Protein AF-A0A9E2K8E3-F1 (afdb_monomer_lite)

Structure (mmCIF, N/CA/C/O backbone):
data_AF-A0A9E2K8E3-F1
#
_entry.id   AF-A0A9E2K8E3-F1
#
loop_
_atom_site.group_PDB
_atom_site.id
_atom_site.type_symbol
_atom_site.label_atom_id
_atom_site.label_alt_id
_atom_site.label_comp_id
_atom_site.label_asym_id
_atom_site.label_entity_id
_atom_site.label_seq_id
_atom_site.pdbx_PDB_ins_code
_atom_site.Cartn_x
_atom_site.Cartn_y
_atom_site.Cartn_z
_atom_site.occupancy
_atom_site.B_iso_or_equiv
_atom_site.auth_seq_id
_atom_site.auth_comp_id
_atom_site.auth_asym_id
_atom_site.auth_atom_id
_atom_site.pdbx_PDB_model_num
ATOM 1 N N . ALA A 1 1 ? 5.351 -7.779 13.368 1.00 58.75 1 ALA A N 1
ATOM 2 C CA . ALA A 1 1 ? 4.300 -7.797 12.334 1.00 58.75 1 ALA A CA 1
ATOM 3 C C . ALA A 1 1 ? 4.742 -6.877 11.207 1.00 58.75 1 ALA A C 1
ATOM 5 O O . ALA A 1 1 ? 5.259 -5.808 11.509 1.00 58.75 1 ALA A O 1
ATOM 6 N N . THR A 1 2 ? 4.613 -7.299 9.951 1.00 63.91 2 THR A N 1
ATOM 7 C CA . THR A 1 2 ? 4.912 -6.446 8.791 1.00 63.91 2 THR A CA 1
ATOM 8 C C . THR A 1 2 ? 3.734 -5.498 8.589 1.00 63.91 2 THR A C 1
ATOM 10 O O . THR A 1 2 ? 2.617 -5.967 8.396 1.00 63.91 2 THR A O 1
ATOM 13 N N . SER A 1 3 ? 3.959 -4.187 8.706 1.00 73.06 3 SER A N 1
ATOM 14 C CA . SER A 1 3 ? 2.880 -3.185 8.657 1.00 73.06 3 SER A CA 1
ATOM 15 C C . SER A 1 3 ? 2.583 -2.689 7.242 1.00 73.06 3 SER A C 1
ATOM 17 O O . SER A 1 3 ? 1.562 -2.036 7.038 1.00 73.06 3 SER A O 1
ATOM 19 N N . ALA A 1 4 ? 3.478 -2.951 6.289 1.00 79.00 4 ALA A N 1
ATOM 20 C CA . ALA A 1 4 ? 3.360 -2.505 4.909 1.00 79.00 4 ALA A CA 1
ATOM 21 C C . ALA A 1 4 ? 4.010 -3.508 3.948 1.00 79.00 4 ALA A C 1
ATOM 23 O O . ALA A 1 4 ? 5.066 -4.071 4.244 1.00 79.00 4 ALA A O 1
ATOM 24 N N . GLY A 1 5 ? 3.386 -3.700 2.785 1.00 81.62 5 GLY A N 1
ATOM 25 C CA . GLY A 1 5 ? 4.055 -4.258 1.611 1.00 81.62 5 GLY A CA 1
ATOM 26 C C . GLY A 1 5 ? 4.795 -3.156 0.851 1.00 81.62 5 GLY A C 1
ATOM 27 O O . GLY A 1 5 ? 4.377 -1.999 0.885 1.00 81.62 5 GLY A O 1
ATOM 28 N N . THR A 1 6 ? 5.879 -3.504 0.161 1.00 85.44 6 THR A N 1
ATOM 29 C CA . THR A 1 6 ? 6.619 -2.579 -0.709 1.00 85.44 6 THR A CA 1
ATOM 30 C C . THR A 1 6 ? 6.365 -2.910 -2.179 1.00 85.44 6 THR A C 1
ATOM 32 O O . THR A 1 6 ? 6.184 -4.070 -2.546 1.00 85.44 6 THR A O 1
ATOM 35 N N . MET A 1 7 ? 6.342 -1.882 -3.027 1.00 85.50 7 MET A N 1
ATOM 36 C CA . MET A 1 7 ? 6.364 -2.014 -4.485 1.00 85.50 7 MET A CA 1
ATOM 37 C C . MET A 1 7 ? 7.533 -1.182 -4.999 1.00 85.50 7 MET A C 1
ATOM 39 O O . MET A 1 7 ? 7.666 -0.017 -4.625 1.00 85.50 7 MET A O 1
ATOM 43 N N . ASP A 1 8 ? 8.396 -1.777 -5.818 1.00 84.31 8 ASP A N 1
ATOM 44 C CA . ASP A 1 8 ? 9.466 -1.033 -6.478 1.00 84.31 8 ASP A CA 1
ATOM 45 C C . ASP A 1 8 ? 8.938 -0.262 -7.702 1.00 84.31 8 ASP A C 1
ATOM 47 O O . ASP A 1 8 ? 7.790 -0.416 -8.124 1.00 84.31 8 ASP A O 1
ATOM 51 N N . ALA A 1 9 ? 9.785 0.583 -8.292 1.00 79.88 9 ALA A N 1
ATOM 52 C CA . ALA A 1 9 ? 9.401 1.389 -9.450 1.00 79.88 9 ALA A CA 1
ATOM 53 C C . ALA A 1 9 ? 9.001 0.547 -10.677 1.00 79.88 9 ALA A C 1
ATOM 55 O O . ALA A 1 9 ? 8.232 1.023 -11.507 1.00 79.88 9 ALA A O 1
ATOM 56 N N . ALA A 1 10 ? 9.502 -0.687 -10.804 1.00 81.19 10 ALA A N 1
ATOM 57 C CA . ALA A 1 10 ? 9.141 -1.578 -11.904 1.00 81.19 10 ALA A CA 1
ATOM 58 C C . ALA A 1 10 ? 7.767 -2.234 -11.683 1.00 81.19 10 ALA A C 1
ATOM 60 O O . ALA A 1 10 ? 7.067 -2.539 -12.649 1.00 81.19 10 ALA A O 1
ATOM 61 N N . ALA A 1 11 ? 7.362 -2.419 -10.427 1.00 80.12 11 ALA A N 1
ATOM 62 C CA . ALA A 1 11 ? 6.052 -2.934 -10.052 1.00 80.12 11 ALA A CA 1
ATOM 63 C C . ALA A 1 11 ? 4.928 -1.896 -10.229 1.00 80.12 11 ALA A C 1
ATOM 65 O O . ALA A 1 11 ? 3.765 -2.276 -10.367 1.00 80.12 11 ALA A O 1
ATOM 66 N N . VAL A 1 12 ? 5.242 -0.597 -10.260 1.00 79.50 12 VAL A N 1
ATOM 67 C CA . VAL A 1 12 ? 4.252 0.485 -10.387 1.00 79.50 12 VAL A CA 1
ATOM 68 C C . VAL A 1 12 ? 4.067 0.889 -11.854 1.00 79.50 12 VAL A C 1
ATOM 70 O O . VAL A 1 12 ? 4.764 1.756 -12.377 1.00 79.50 12 VAL A O 1
ATOM 73 N N . ALA A 1 13 ? 3.082 0.286 -12.520 1.00 83.56 13 ALA A N 1
ATOM 74 C CA . ALA A 1 13 ? 2.615 0.671 -13.850 1.00 83.56 13 ALA A CA 1
ATOM 75 C C . ALA A 1 13 ? 1.193 1.261 -13.770 1.00 83.56 13 ALA A C 1
ATOM 77 O O . ALA A 1 13 ? 0.471 0.981 -12.809 1.00 83.56 13 ALA A O 1
ATOM 78 N N . PRO A 1 14 ? 0.738 2.030 -14.783 1.00 83.50 14 PRO A N 1
ATOM 79 C CA . PRO A 1 14 ? -0.576 2.685 -14.757 1.00 83.50 14 PRO A CA 1
ATOM 80 C C . PRO A 1 14 ? -1.774 1.761 -14.476 1.00 83.50 14 PRO A C 1
ATOM 82 O O . PRO A 1 14 ? -2.813 2.238 -14.034 1.00 83.50 14 PRO A O 1
ATOM 85 N N . SER A 1 15 ? -1.645 0.455 -14.728 1.00 88.00 15 SER A N 1
ATOM 86 C CA . SER A 1 15 ? -2.694 -0.547 -14.509 1.00 88.00 15 SER A CA 1
ATOM 87 C C . SER A 1 15 ? -2.238 -1.742 -13.661 1.00 88.00 15 SER A C 1
ATOM 89 O O . SER A 1 15 ? -2.782 -2.836 -13.817 1.00 88.00 15 SER A O 1
ATOM 91 N N . THR A 1 16 ? -1.227 -1.585 -12.797 1.00 85.44 16 THR A N 1
ATOM 92 C CA . THR A 1 16 ? -0.833 -2.668 -11.881 1.00 85.44 16 THR A CA 1
ATOM 93 C C . THR A 1 16 ? -1.971 -2.977 -10.912 1.00 85.44 16 THR A C 1
ATOM 95 O O . THR A 1 16 ? -2.479 -2.095 -10.224 1.00 85.44 16 THR A O 1
ATOM 98 N N . THR A 1 17 ? -2.323 -4.256 -10.804 1.00 85.69 17 THR A N 1
ATOM 99 C CA . THR A 1 17 ? -3.220 -4.766 -9.765 1.00 85.69 17 THR A CA 1
ATOM 100 C C 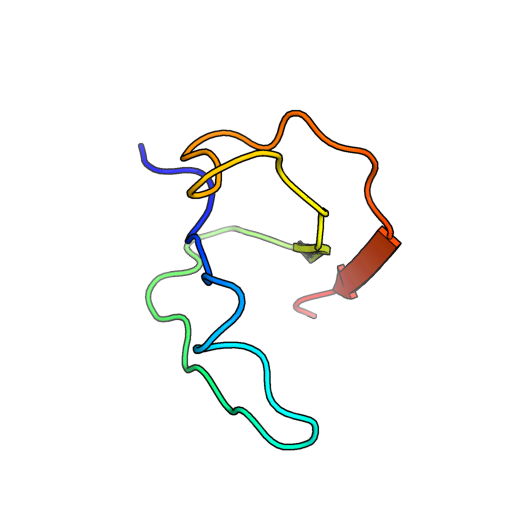. THR A 1 17 ? -2.444 -5.6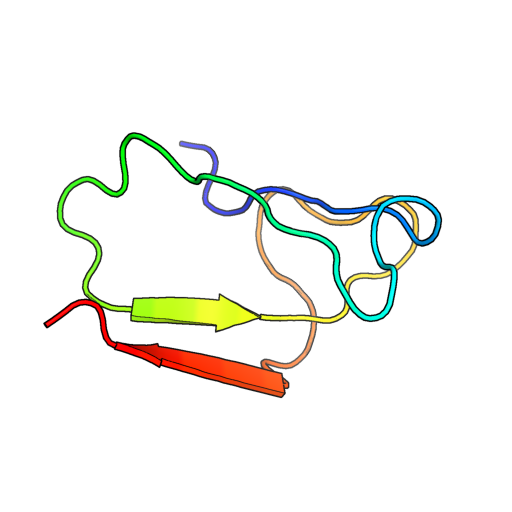62 -8.810 1.00 85.69 17 THR A C 1
ATOM 102 O O . THR A 1 17 ? -1.765 -6.587 -9.254 1.00 85.69 17 THR A O 1
ATOM 105 N N . ALA A 1 18 ? -2.585 -5.429 -7.508 1.00 84.00 18 ALA A N 1
ATOM 106 C CA . ALA A 1 18 ? -2.071 -6.305 -6.462 1.00 84.00 18 ALA A CA 1
ATOM 107 C C . ALA A 1 18 ? -3.225 -6.741 -5.554 1.00 84.00 18 ALA A C 1
ATOM 109 O O . ALA A 1 18 ? -4.097 -5.938 -5.222 1.00 84.00 18 ALA A O 1
ATOM 110 N N . VAL A 1 19 ? -3.223 -8.009 -5.149 1.00 85.62 19 VAL A N 1
ATOM 111 C CA . VAL A 1 19 ? -4.169 -8.536 -4.161 1.00 85.62 19 VAL A CA 1
ATOM 112 C C . VAL A 1 19 ? -3.454 -8.593 -2.820 1.00 85.62 19 VAL A C 1
ATOM 114 O O . VAL A 1 19 ? -2.451 -9.291 -2.687 1.00 85.62 19 VAL A O 1
ATOM 117 N N . LEU A 1 20 ? -3.970 -7.859 -1.835 1.00 83.94 20 LEU A N 1
ATOM 118 C CA . LEU A 1 20 ? -3.461 -7.892 -0.470 1.00 83.94 20 LEU A CA 1
ATOM 119 C C . LEU A 1 20 ? -4.367 -8.796 0.371 1.00 83.94 20 LEU A C 1
ATOM 121 O O . LEU A 1 20 ? -5.484 -8.417 0.723 1.00 83.94 20 LEU A O 1
ATOM 125 N N . ALA A 1 21 ? -3.897 -10.015 0.627 1.00 81.25 21 ALA A N 1
ATOM 126 C CA . ALA A 1 21 ? -4.554 -10.944 1.538 1.00 81.25 21 ALA A CA 1
ATOM 127 C C . ALA A 1 21 ? -4.267 -10.562 3.003 1.00 81.25 21 ALA A C 1
ATOM 129 O O . ALA A 1 21 ? -3.320 -9.830 3.287 1.00 81.25 21 ALA A O 1
ATOM 130 N N . ASP A 1 22 ? -5.082 -11.075 3.925 1.00 82.56 22 ASP A N 1
ATOM 131 C CA . ASP A 1 22 ? -4.830 -11.023 5.371 1.00 82.56 22 ASP A CA 1
ATOM 132 C C . ASP A 1 22 ? -4.745 -9.610 5.985 1.00 82.56 22 ASP A C 1
ATOM 134 O O . ASP A 1 22 ? -3.873 -9.309 6.799 1.00 82.56 22 ASP A O 1
ATOM 138 N N . LEU A 1 23 ? -5.714 -8.743 5.668 1.00 85.19 23 LEU A N 1
ATOM 139 C CA . LEU A 1 23 ? -5.817 -7.388 6.243 1.00 85.19 23 LEU A CA 1
ATOM 140 C C . LEU A 1 23 ? -6.179 -7.361 7.742 1.00 85.19 23 LEU A C 1
ATOM 142 O O . LEU A 1 23 ? -6.150 -6.298 8.366 1.00 85.19 23 LEU A O 1
ATOM 146 N N . GLY A 1 24 ? -6.501 -8.512 8.340 1.00 85.44 24 GLY A N 1
ATOM 147 C CA . GLY A 1 24 ? -6.875 -8.628 9.748 1.00 85.44 24 GLY A CA 1
ATOM 148 C C . GLY A 1 24 ? -8.015 -7.677 10.123 1.00 85.44 24 GLY A C 1
ATOM 149 O O . GLY A 1 24 ? -9.013 -7.587 9.417 1.00 85.44 24 GLY A O 1
ATOM 150 N N . ASN A 1 25 ? -7.839 -6.938 11.220 1.00 87.31 25 ASN A N 1
ATOM 151 C CA . ASN A 1 25 ? -8.800 -5.934 11.697 1.00 87.31 25 ASN A CA 1
ATOM 152 C C . ASN A 1 25 ? -8.498 -4.518 11.163 1.00 87.31 25 ASN A C 1
ATOM 154 O O . ASN A 1 25 ? -8.868 -3.529 11.799 1.00 87.31 25 ASN A O 1
ATOM 158 N N . SER A 1 26 ? -7.755 -4.396 10.059 1.00 88.69 26 SER A N 1
ATOM 159 C CA . SER A 1 26 ? -7.418 -3.088 9.489 1.00 88.69 26 SER A CA 1
ATOM 160 C C . SER A 1 26 ? -8.662 -2.405 8.933 1.00 88.69 26 SER A C 1
ATOM 162 O O . SER A 1 26 ? -9.489 -3.035 8.286 1.00 88.69 26 SER A O 1
ATOM 164 N N . THR A 1 27 ? -8.765 -1.093 9.130 1.00 92.25 27 THR A N 1
ATOM 165 C CA . THR A 1 27 ? -9.914 -0.291 8.675 1.00 92.25 27 THR A CA 1
ATOM 166 C C . THR A 1 27 ? -9.590 0.593 7.473 1.00 92.25 27 THR A C 1
ATOM 168 O O . THR A 1 27 ? -10.475 1.244 6.915 1.00 92.25 27 THR A O 1
ATOM 171 N N . THR A 1 28 ? -8.314 0.703 7.094 1.00 92.56 28 THR A N 1
ATOM 172 C CA . THR A 1 28 ? -7.844 1.643 6.069 1.00 92.56 28 THR A CA 1
ATOM 173 C C . THR A 1 28 ? -6.524 1.175 5.466 1.00 92.56 28 THR A C 1
ATOM 175 O O . THR A 1 28 ? -5.633 0.738 6.194 1.00 92.56 28 THR A O 1
ATOM 178 N N . LEU A 1 29 ? -6.378 1.326 4.150 1.00 91.88 29 LEU A N 1
ATOM 179 C CA . LEU A 1 29 ? -5.098 1.239 3.448 1.00 91.88 29 LEU A CA 1
ATOM 180 C C . LEU A 1 29 ? -4.522 2.641 3.260 1.00 91.88 29 LEU A C 1
ATOM 182 O O . LEU A 1 29 ? -5.238 3.558 2.864 1.00 91.88 29 LEU A O 1
ATOM 186 N N . ARG A 1 30 ? -3.226 2.800 3.523 1.00 92.81 30 ARG A N 1
ATOM 187 C CA . ARG A 1 30 ? -2.484 4.046 3.304 1.00 92.81 30 ARG A CA 1
ATOM 188 C C . ARG A 1 30 ? -1.389 3.813 2.283 1.00 92.81 30 ARG A C 1
ATOM 190 O O . ARG A 1 30 ? -0.722 2.783 2.326 1.00 92.81 30 ARG A O 1
ATOM 197 N N . PHE A 1 31 ? -1.183 4.795 1.418 1.00 91.12 31 PHE A N 1
ATOM 198 C CA . PHE A 1 31 ? -0.147 4.759 0.394 1.00 91.12 31 PHE A CA 1
ATOM 199 C C . PHE A 1 31 ? 0.885 5.843 0.690 1.00 91.12 31 PHE A C 1
ATOM 201 O O . PHE A 1 31 ? 0.524 7.007 0.878 1.00 91.12 31 PHE A O 1
ATOM 208 N N . THR A 1 32 ? 2.159 5.464 0.735 1.00 92.00 32 THR A N 1
ATOM 209 C CA . THR A 1 32 ? 3.298 6.371 0.918 1.00 92.00 32 THR A CA 1
ATOM 210 C C . THR A 1 32 ? 4.300 6.189 -0.217 1.00 92.00 32 THR A C 1
ATOM 212 O O . THR A 1 32 ? 4.350 5.140 -0.861 1.00 92.00 32 THR A O 1
ATOM 215 N N . VAL A 1 33 ? 5.106 7.222 -0.469 1.00 90.12 33 VAL A N 1
ATOM 216 C CA . VAL A 1 33 ? 6.311 7.102 -1.299 1.00 90.12 33 VAL A CA 1
ATOM 217 C C . VAL A 1 33 ? 7.493 6.930 -0.361 1.00 90.12 33 VAL A C 1
ATOM 219 O O . VAL A 1 33 ? 7.828 7.838 0.399 1.00 90.12 33 VAL A O 1
ATOM 222 N N . GLU A 1 34 ? 8.107 5.756 -0.404 1.00 89.88 34 GLU A N 1
ATOM 223 C CA . GLU A 1 34 ? 9.260 5.415 0.422 1.00 89.88 34 GLU A CA 1
ATOM 224 C C . GLU A 1 34 ? 10.559 5.520 -0.402 1.00 89.88 34 GLU A C 1
ATOM 226 O O . GLU A 1 34 ? 10.561 5.205 -1.594 1.00 89.88 34 GLU A O 1
ATOM 231 N N . PRO A 1 35 ? 11.680 5.949 0.199 1.00 84.00 35 PRO A N 1
ATOM 232 C CA . PRO A 1 35 ? 12.969 5.994 -0.484 1.00 84.00 35 PRO A CA 1
ATOM 233 C C . PRO A 1 35 ? 13.550 4.588 -0.731 1.00 84.00 35 PRO A C 1
ATOM 235 O O . PRO A 1 35 ? 13.284 3.638 0.006 1.00 84.00 35 PRO A O 1
ATOM 238 N N . GLY A 1 36 ? 14.415 4.458 -1.743 1.00 84.12 36 GLY A N 1
ATOM 239 C CA . GLY A 1 36 ? 15.146 3.216 -2.022 1.00 84.12 36 GLY A CA 1
ATOM 240 C C . GLY A 1 36 ? 14.234 2.054 -2.437 1.00 84.12 36 GLY A C 1
ATOM 241 O O . GLY A 1 36 ? 13.459 2.181 -3.378 1.00 84.12 36 GLY A O 1
ATOM 242 N N . SER A 1 37 ? 14.351 0.912 -1.752 1.00 80.56 37 SER A N 1
ATOM 243 C CA . SER A 1 37 ? 13.555 -0.307 -1.993 1.00 80.56 37 SER A CA 1
ATOM 244 C C . SER A 1 37 ? 12.223 -0.347 -1.226 1.00 80.56 37 SER A C 1
ATOM 246 O O . SER A 1 37 ? 11.579 -1.395 -1.152 1.00 80.56 37 SER A O 1
ATOM 248 N N . GLY A 1 38 ? 11.831 0.765 -0.607 1.00 82.31 38 GLY A N 1
ATOM 249 C CA . GLY A 1 38 ? 10.687 0.834 0.292 1.00 82.31 38 GLY A CA 1
ATOM 250 C C . GLY A 1 38 ? 11.016 0.482 1.743 1.00 82.31 38 GLY A C 1
ATOM 251 O O . GLY A 1 38 ? 12.162 0.198 2.091 1.00 82.31 38 GLY A O 1
ATOM 252 N N . SER A 1 39 ? 9.993 0.501 2.599 1.00 81.94 39 SER A N 1
ATOM 253 C CA . SER A 1 39 ? 10.113 0.197 4.026 1.00 81.94 39 SER A CA 1
ATOM 254 C C . SER A 1 39 ? 8.996 -0.735 4.497 1.00 81.94 39 SER A C 1
ATOM 256 O O . SER A 1 39 ? 7.843 -0.592 4.097 1.00 81.94 39 SER A O 1
ATOM 258 N N . THR A 1 40 ? 9.315 -1.666 5.402 1.00 82.00 40 THR A N 1
ATOM 259 C CA . THR A 1 40 ? 8.324 -2.535 6.074 1.00 82.00 40 THR A CA 1
ATOM 260 C C . THR A 1 40 ? 7.463 -1.784 7.097 1.00 82.00 40 THR A C 1
ATOM 262 O O . THR A 1 40 ? 6.472 -2.325 7.598 1.00 82.00 40 THR A O 1
ATOM 265 N N . THR A 1 41 ? 7.860 -0.550 7.412 1.00 83.25 41 THR A N 1
ATOM 266 C CA . THR A 1 41 ? 7.152 0.403 8.268 1.00 83.25 41 THR A CA 1
ATOM 267 C C . THR A 1 41 ? 7.144 1.755 7.553 1.00 83.25 41 THR A C 1
ATOM 269 O O . THR A 1 41 ? 8.229 2.287 7.323 1.00 83.25 41 THR A O 1
ATOM 272 N N . PRO A 1 42 ? 5.986 2.329 7.196 1.00 84.06 42 PRO A N 1
ATOM 273 C CA . PRO A 1 42 ? 5.940 3.571 6.425 1.00 84.06 42 PRO A CA 1
ATOM 274 C C . PRO A 1 42 ? 6.719 4.705 7.110 1.00 84.06 42 PRO A C 1
ATOM 276 O O . PRO A 1 42 ? 6.522 4.952 8.302 1.00 84.06 42 PRO A O 1
ATOM 279 N N . THR A 1 43 ? 7.602 5.377 6.372 1.00 89.81 43 THR A N 1
ATOM 280 C CA . THR A 1 43 ? 8.383 6.537 6.845 1.00 89.81 43 THR A CA 1
ATOM 281 C C . THR A 1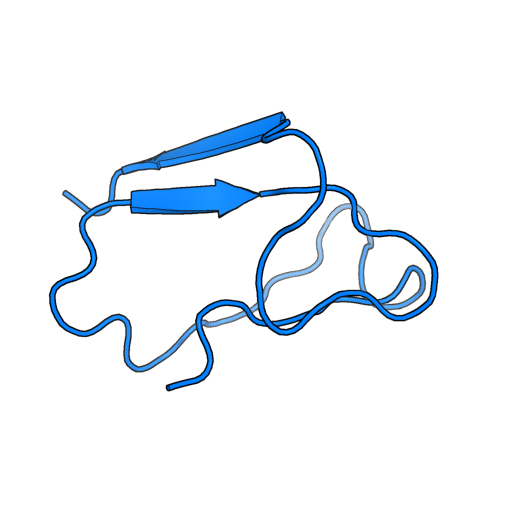 43 ? 8.085 7.807 6.051 1.00 89.81 43 THR A C 1
ATOM 283 O O . THR A 1 43 ? 8.344 8.911 6.533 1.00 89.81 43 THR A O 1
ATOM 286 N N . GLY A 1 44 ? 7.530 7.659 4.848 1.00 87.50 44 GLY A N 1
ATOM 287 C CA . GLY A 1 44 ? 7.157 8.754 3.970 1.00 87.50 44 GLY A CA 1
ATOM 288 C C . GLY A 1 44 ? 5.816 9.395 4.325 1.00 87.50 44 GLY A C 1
ATOM 289 O O . GLY A 1 44 ? 5.054 8.935 5.178 1.00 87.50 44 GLY A O 1
ATOM 290 N N . GLN A 1 45 ? 5.507 10.477 3.615 1.00 92.44 45 GLN A N 1
ATOM 291 C CA . GLN A 1 45 ? 4.205 11.129 3.698 1.00 92.44 45 GL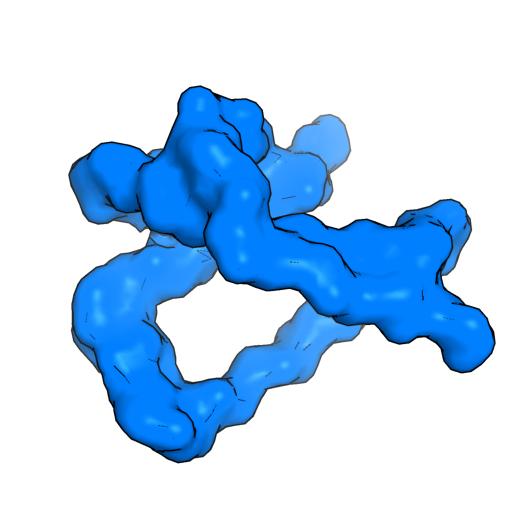N A CA 1
ATOM 292 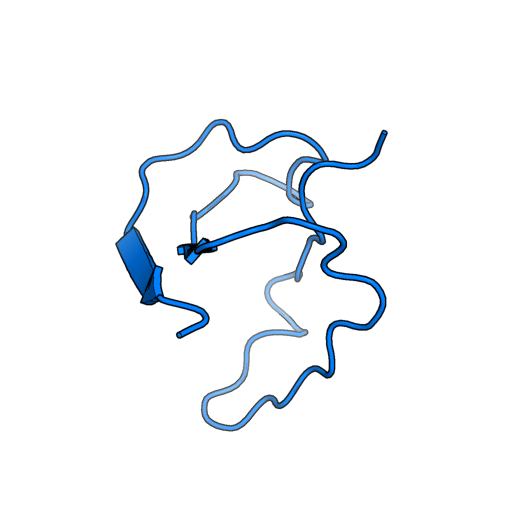C C . GLN A 1 45 ? 3.118 10.252 3.063 1.00 92.44 45 GLN A C 1
ATOM 294 O O . GLN A 1 45 ? 3.311 9.680 1.989 1.00 92.44 45 GLN A O 1
ATOM 299 N N . VAL A 1 46 ? 1.950 10.200 3.708 1.00 93.44 46 VAL A N 1
ATOM 300 C CA . VAL A 1 46 ? 0.748 9.568 3.150 1.00 93.44 46 VAL A CA 1
ATOM 301 C C . VAL A 1 46 ? 0.211 10.424 2.006 1.00 93.44 46 VAL A C 1
ATOM 303 O O . VAL A 1 46 ? -0.082 11.604 2.196 1.00 93.44 46 VAL A O 1
ATOM 306 N N . ILE A 1 47 ? 0.086 9.820 0.825 1.00 93.69 47 ILE A N 1
ATOM 307 C CA . ILE A 1 47 ? -0.387 10.476 -0.404 1.00 93.69 47 ILE A CA 1
ATOM 308 C C . ILE A 1 47 ? -1.807 10.059 -0.801 1.00 93.69 47 ILE A C 1
ATOM 310 O O . ILE A 1 47 ? -2.450 10.755 -1.580 1.00 93.69 47 ILE A O 1
ATOM 314 N N . ALA A 1 48 ? -2.301 8.940 -0.270 1.00 93.56 48 ALA A N 1
ATOM 315 C CA . ALA A 1 48 ? -3.670 8.481 -0.466 1.00 93.56 48 ALA A CA 1
ATOM 316 C C . ALA A 1 48 ? -4.101 7.552 0.675 1.00 93.56 48 ALA A C 1
ATOM 318 O O . ALA A 1 48 ? -3.272 6.864 1.281 1.00 93.56 48 ALA A O 1
ATOM 319 N N . GLU A 1 49 ? -5.408 7.502 0.923 1.00 94.88 49 GLU A N 1
ATOM 320 C CA . GLU A 1 49 ? -6.036 6.581 1.866 1.00 94.88 49 GLU A CA 1
ATOM 321 C C . GLU A 1 49 ? -7.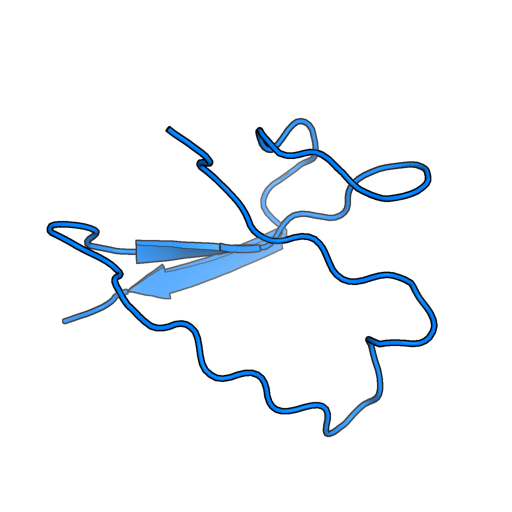268 5.932 1.229 1.00 94.88 49 GLU A C 1
ATOM 323 O O . GLU A 1 49 ? -7.997 6.576 0.473 1.00 94.88 49 GLU A O 1
ATOM 328 N N . LEU A 1 50 ? -7.502 4.661 1.548 1.00 93.31 50 LEU A N 1
ATOM 329 C CA . LEU A 1 50 ? -8.668 3.901 1.109 1.00 93.31 50 LEU A CA 1
ATOM 330 C C . LEU A 1 50 ? -9.315 3.200 2.316 1.00 93.31 50 LEU A C 1
ATOM 332 O O . LEU A 1 50 ? -8.718 2.269 2.862 1.00 93.31 50 LEU A O 1
ATOM 336 N N . PRO A 1 51 ? -10.515 3.623 2.750 1.00 94.38 51 PRO A N 1
ATOM 337 C CA . PRO A 1 51 ? -11.276 2.931 3.791 1.00 94.38 51 PRO A CA 1
ATOM 338 C C . PRO A 1 51 ? -11.683 1.510 3.370 1.00 94.38 51 PRO A C 1
ATOM 340 O O . PRO A 1 51 ? -12.002 1.284 2.205 1.00 94.38 51 PRO A O 1
ATOM 343 N N . LEU A 1 52 ? -11.710 0.572 4.322 1.00 90.25 52 LEU A N 1
ATOM 344 C CA . LEU A 1 52 ? -12.021 -0.852 4.097 1.00 90.25 52 LEU A CA 1
ATOM 345 C C . LEU A 1 52 ? -13.417 -1.248 4.615 1.00 90.25 52 LEU A C 1
ATOM 347 O O . LEU A 1 52 ? -13.565 -2.289 5.246 1.00 90.25 52 LEU A O 1
ATOM 351 N N . ILE A 1 53 ? -14.400 -0.368 4.405 1.00 81.50 53 ILE A N 1
ATOM 352 C CA . ILE A 1 53 ? -15.784 -0.493 4.902 1.00 81.50 53 ILE A CA 1
ATOM 353 C C . ILE A 1 53 ? -16.486 -1.799 4.517 1.00 81.50 53 ILE A C 1
ATOM 355 O O . ILE A 1 53 ? -16.278 -2.281 3.381 1.00 81.50 53 ILE A O 1
#

Sequence (53 aa):
ATSAGTMDAAAVAPSTTAVLADLGNSTTLRFTVEPGSGSTTPTGQVIAELPLI

Foldseek 3Di:
DQPDDFDDPVQDDPDRDDDDPDCDPDFKDWDFDAPDRGDSDDDGDTPDMDGPD

Radius of gyration: 11.48 Å; chains: 1; bounding box: 31×22×27 Å

pLDDT: mean 85.32, std 6.83, range [58.75, 94.88]

Secondary structure (DSSP, 8-state):
--------TTT--TT--------TT--EEEEE--STT--SS--S-EEEEEE--